Protein AF-A0A9E1QAJ5-F1 (afdb_monomer_lite)

Secondary structure (DSSP, 8-state):
--HHHHHHHHHTT--GGG-EEEESSHHHHHHHHHHT-EEEEE--TT-SS---TT-SEEESSHHHHHHHTT--

pLDDT: mean 93.03, std 8.47, range [49.94, 98.25]

Structure (mmCIF, N/CA/C/O backbone):
data_AF-A0A9E1QAJ5-F1
#
_entry.id   AF-A0A9E1QAJ5-F1
#
loop_
_atom_site.group_PDB
_atom_site.id
_atom_site.type_symbol
_atom_site.label_atom_id
_atom_site.label_alt_id
_atom_site.label_comp_id
_atom_site.label_asym_id
_atom_site.label_entity_id
_atom_site.label_seq_id
_atom_site.pdbx_PDB_ins_code
_atom_site.Cartn_x
_atom_site.Cartn_y
_atom_site.Cartn_z
_atom_site.occupancy
_atom_site.B_iso_or_equiv
_atom_site.auth_seq_id
_atom_site.auth_comp_id
_atom_site.auth_asym_id
_atom_site.auth_atom_id
_atom_site.pdbx_PDB_model_num
ATOM 1 N N . HIS A 1 1 ? -0.924 -14.390 0.369 1.00 85.88 1 HIS A N 1
ATOM 2 C CA . HIS A 1 1 ? -0.390 -14.435 1.741 1.00 85.88 1 HIS A CA 1
ATOM 3 C C . HIS A 1 1 ? -0.677 -13.105 2.428 1.00 85.88 1 HIS A C 1
ATOM 5 O O . HIS A 1 1 ? 0.166 -12.217 2.376 1.00 85.88 1 HIS A O 1
ATOM 11 N N . PRO A 1 2 ? -1.894 -12.926 2.978 1.00 92.62 2 PRO A N 1
ATOM 12 C CA . PRO A 1 2 ? -2.310 -11.702 3.671 1.00 92.62 2 PRO A CA 1
ATOM 13 C C . PRO A 1 2 ? -1.821 -11.611 5.127 1.00 92.62 2 PRO A C 1
ATOM 15 O O . PRO A 1 2 ? -2.003 -10.580 5.774 1.00 92.62 2 PRO A O 1
ATOM 18 N N . GLU A 1 3 ? -1.216 -12.679 5.660 1.00 94.75 3 GLU A N 1
ATOM 19 C CA . GLU A 1 3 ? -1.053 -12.921 7.098 1.00 94.75 3 GLU A CA 1
ATOM 20 C C . GLU A 1 3 ? -0.247 -11.813 7.797 1.00 94.75 3 GLU A C 1
ATOM 22 O O . GLU A 1 3 ? -0.462 -11.521 8.975 1.00 94.75 3 GLU A O 1
ATOM 27 N N . ILE A 1 4 ? 0.672 -11.163 7.073 1.00 95.25 4 ILE A N 1
ATOM 28 C CA . ILE A 1 4 ? 1.470 -10.058 7.611 1.00 95.25 4 ILE A CA 1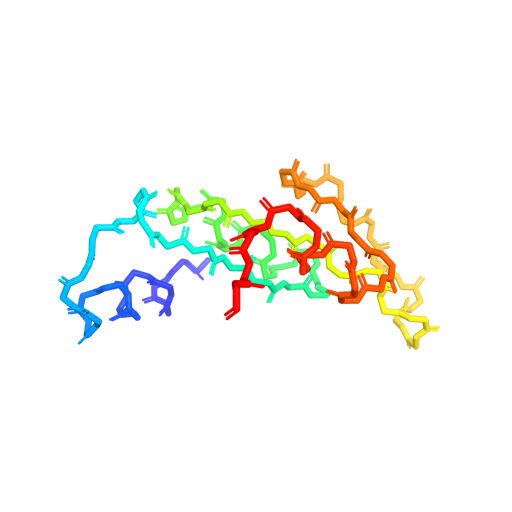
ATOM 29 C C . ILE A 1 4 ? 0.628 -8.801 7.867 1.00 95.25 4 ILE A C 1
ATOM 31 O O . ILE A 1 4 ? 0.815 -8.149 8.895 1.00 95.25 4 ILE A O 1
ATOM 35 N N . PHE A 1 5 ? -0.337 -8.498 6.995 1.00 96.94 5 PHE A N 1
ATOM 36 C CA . PHE A 1 5 ? -1.206 -7.330 7.133 1.00 96.94 5 PHE A CA 1
ATOM 37 C C . PHE A 1 5 ? -2.276 -7.550 8.202 1.00 96.94 5 PHE A C 1
ATOM 39 O O . PHE A 1 5 ? -2.532 -6.664 9.016 1.00 96.94 5 PHE A O 1
ATOM 46 N N . GLU A 1 6 ? -2.839 -8.757 8.275 1.00 96.94 6 GLU A N 1
ATOM 47 C CA . GLU A 1 6 ? -3.778 -9.125 9.340 1.00 96.94 6 GLU A CA 1
ATOM 48 C C . GLU A 1 6 ? -3.116 -9.040 10.717 1.00 96.94 6 GLU A C 1
ATOM 50 O O . GLU A 1 6 ? -3.667 -8.456 11.654 1.00 96.94 6 GLU A O 1
ATOM 55 N N . LYS A 1 7 ? -1.887 -9.558 10.834 1.00 97.50 7 LYS A N 1
ATOM 56 C CA . LYS A 1 7 ? -1.111 -9.467 12.071 1.00 97.50 7 LYS A CA 1
ATOM 57 C C . LYS A 1 7 ? -0.782 -8.018 12.433 1.00 97.50 7 LYS A C 1
ATOM 59 O O . LYS A 1 7 ? -0.827 -7.680 13.614 1.00 97.50 7 LYS A O 1
ATOM 64 N N . ALA A 1 8 ? -0.474 -7.169 11.452 1.00 97.06 8 ALA A N 1
ATOM 65 C CA . ALA A 1 8 ? -0.226 -5.749 11.685 1.00 97.06 8 ALA A CA 1
ATOM 66 C C . ALA A 1 8 ? -1.466 -5.036 12.253 1.00 97.06 8 ALA A C 1
ATOM 68 O O . ALA A 1 8 ? -1.342 -4.334 13.255 1.00 97.06 8 ALA A O 1
ATOM 69 N N . ALA A 1 9 ? -2.655 -5.277 11.690 1.00 97.44 9 ALA A N 1
ATOM 70 C CA . ALA A 1 9 ? -3.909 -4.712 12.198 1.00 97.44 9 ALA A CA 1
ATOM 71 C C . ALA A 1 9 ? -4.194 -5.148 13.649 1.00 97.44 9 ALA A C 1
ATOM 73 O O . ALA A 1 9 ? -4.493 -4.314 14.506 1.00 97.44 9 ALA A O 1
ATOM 74 N N . ILE A 1 10 ? -4.001 -6.441 13.953 1.00 97.62 10 ILE A N 1
ATOM 75 C CA . ILE A 1 10 ? -4.153 -6.989 15.312 1.00 97.62 10 ILE A CA 1
ATOM 76 C C . ILE A 1 10 ? -3.178 -6.320 16.290 1.00 97.62 10 ILE A C 1
ATOM 78 O O . ILE A 1 10 ? -3.591 -5.866 17.355 1.00 97.62 10 ILE A O 1
ATOM 82 N N . LEU A 1 11 ? -1.890 -6.238 15.939 1.00 98.12 11 LEU A N 1
ATOM 83 C CA . LEU A 1 11 ? -0.871 -5.618 16.795 1.00 98.12 11 LEU A CA 1
ATOM 84 C C . LEU A 1 11 ? -1.115 -4.116 16.989 1.00 98.12 11 LEU A C 1
ATOM 86 O O . LEU A 1 11 ? -0.862 -3.591 18.070 1.00 98.12 11 LEU A O 1
ATOM 90 N N . GLY A 1 12 ? -1.649 -3.443 15.969 1.00 96.56 12 GLY A N 1
ATOM 91 C CA . GLY A 1 12 ? -2.071 -2.047 16.037 1.00 96.56 12 GLY A CA 1
ATOM 92 C C . GLY A 1 12 ? -3.364 -1.821 16.823 1.00 96.56 12 GLY A C 1
ATOM 93 O O . GLY A 1 12 ? -3.748 -0.670 17.006 1.00 96.56 12 GLY A O 1
ATOM 94 N N . SER A 1 13 ? -4.035 -2.884 17.289 1.00 97.56 13 SER A N 1
ATOM 95 C CA . SER A 1 13 ? -5.344 -2.811 17.957 1.00 97.56 13 SER A CA 1
ATOM 96 C C . SER A 1 13 ? -6.367 -1.992 17.162 1.00 97.56 13 SER A C 1
ATOM 98 O O . SER A 1 13 ? -7.164 -1.247 17.730 1.00 97.56 13 SER A O 1
ATOM 100 N N . THR A 1 14 ? -6.326 -2.117 15.836 1.00 97.00 14 THR A N 1
ATOM 101 C CA . THR A 1 14 ? -7.181 -1.368 14.917 1.00 97.00 14 THR A CA 1
ATOM 102 C C . THR A 1 14 ? -7.902 -2.320 13.970 1.00 97.00 14 THR A C 1
ATOM 104 O O . THR A 1 14 ? -7.428 -3.421 13.679 1.00 97.00 14 THR A O 1
ATOM 107 N N . SER A 1 15 ? -9.076 -1.9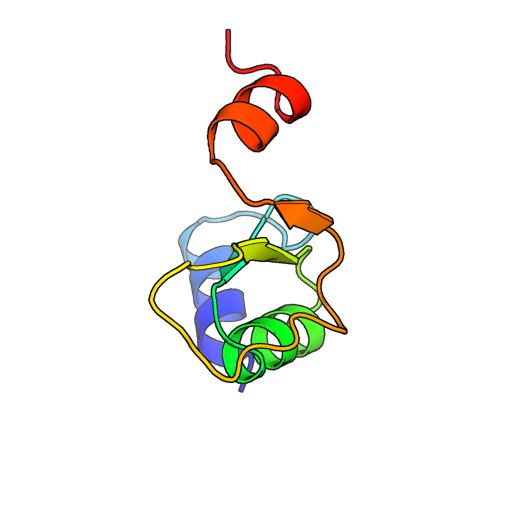10 13.500 1.00 97.06 15 SER A N 1
ATOM 108 C CA . SER A 1 15 ? -9.813 -2.681 12.506 1.00 97.06 15 SER A CA 1
ATOM 109 C C . SER A 1 15 ? -9.209 -2.480 11.113 1.00 97.06 15 SER A C 1
ATOM 111 O O . SER A 1 15 ? -8.546 -1.477 10.836 1.00 97.06 15 SER A O 1
ATOM 113 N N . LYS A 1 16 ? -9.431 -3.442 10.216 1.00 96.44 16 LYS A N 1
ATOM 114 C CA . LYS A 1 16 ? -8.855 -3.436 8.862 1.00 96.44 16 LYS A CA 1
ATOM 115 C C . LYS A 1 16 ? -9.364 -2.268 8.017 1.00 96.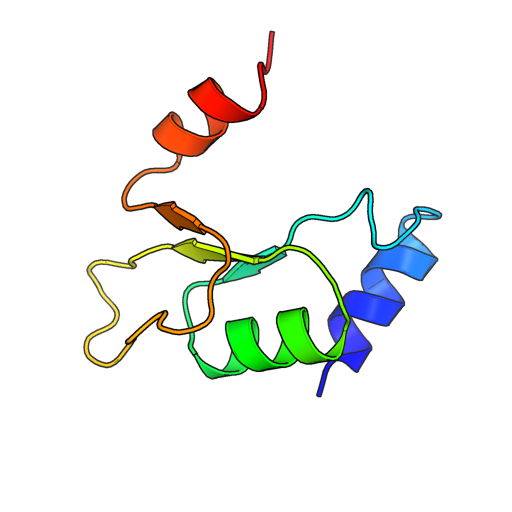44 16 LYS A C 1
ATOM 117 O O . LYS A 1 16 ? -8.624 -1.734 7.202 1.00 96.44 16 LYS A O 1
ATOM 122 N N . GLU A 1 17 ? -10.589 -1.824 8.279 1.00 96.25 17 GLU A N 1
ATOM 123 C CA . GLU A 1 17 ? -11.236 -0.679 7.628 1.00 96.25 17 GLU A CA 1
ATOM 124 C C . GLU A 1 17 ? -10.591 0.658 8.028 1.00 96.25 17 GLU A C 1
ATOM 126 O O . GLU A 1 17 ? -10.744 1.651 7.326 1.00 96.25 17 GLU A O 1
ATOM 131 N N . ASN A 1 18 ? -9.851 0.675 9.143 1.00 95.31 18 ASN A N 1
ATOM 132 C CA . ASN A 1 18 ? -9.050 1.809 9.605 1.00 95.31 18 ASN A CA 1
ATOM 133 C C . ASN A 1 18 ? -7.557 1.645 9.268 1.00 95.31 18 ASN A C 1
ATOM 135 O O . ASN A 1 18 ? -6.720 2.394 9.774 1.00 95.31 18 ASN A O 1
ATOM 139 N N . CYS A 1 19 ? -7.207 0.645 8.456 1.00 96.50 19 CYS A N 1
ATOM 140 C CA . CYS A 1 19 ? -5.854 0.422 7.969 1.00 96.50 19 CYS A CA 1
ATOM 141 C C . CYS A 1 19 ? -5.741 0.835 6.506 1.00 96.50 19 CYS A C 1
ATOM 143 O O . CYS A 1 19 ? -6.676 0.692 5.722 1.00 96.50 19 CYS A O 1
ATOM 145 N N . ILE A 1 20 ? -4.547 1.281 6.136 1.00 96.06 20 ILE A N 1
ATOM 146 C CA . ILE A 1 20 ? -4.157 1.506 4.750 1.00 96.06 20 ILE A CA 1
ATOM 147 C C . ILE A 1 20 ? -2.810 0.817 4.539 1.00 96.06 20 ILE A C 1
ATOM 149 O O . ILE A 1 20 ? -1.913 0.946 5.375 1.00 96.06 20 ILE A O 1
ATOM 153 N N . VAL A 1 21 ? -2.665 0.099 3.426 1.00 97.50 21 VAL A N 1
ATOM 154 C CA . VAL A 1 21 ? -1.387 -0.460 2.966 1.00 97.50 21 VAL A CA 1
ATOM 155 C C . VAL A 1 21 ? -0.836 0.411 1.839 1.00 97.50 21 VAL A C 1
ATOM 157 O O . VAL A 1 21 ? -1.587 0.844 0.971 1.00 97.50 21 VAL A O 1
ATOM 160 N N . ILE A 1 22 ? 0.474 0.659 1.841 1.00 96.88 22 ILE A N 1
ATOM 161 C CA . ILE A 1 22 ? 1.190 1.302 0.732 1.00 96.88 22 ILE A CA 1
ATOM 162 C C . ILE A 1 22 ? 2.185 0.278 0.186 1.00 96.88 22 ILE A C 1
ATOM 164 O O . ILE A 1 22 ? 3.029 -0.200 0.941 1.00 96.88 22 ILE A O 1
ATOM 168 N N . GLU A 1 23 ? 2.074 -0.064 -1.094 1.00 96.56 23 GLU A N 1
ATOM 169 C CA . GLU A 1 23 ? 2.835 -1.142 -1.742 1.00 96.56 23 GLU A CA 1
ATOM 170 C C . GLU A 1 23 ? 3.340 -0.724 -3.122 1.00 96.56 23 GLU A C 1
ATOM 172 O O . GLU A 1 23 ? 2.663 0.012 -3.833 1.00 96.56 23 GLU A O 1
ATOM 177 N N . ASP A 1 24 ? 4.504 -1.227 -3.528 1.00 96.25 24 ASP A N 1
ATOM 178 C CA . ASP A 1 24 ? 5.108 -0.981 -4.848 1.00 96.25 24 ASP A CA 1
ATOM 179 C C . ASP A 1 24 ? 5.265 -2.268 -5.680 1.00 96.25 24 ASP A C 1
ATOM 181 O O . ASP A 1 24 ? 6.022 -2.324 -6.654 1.00 96.25 24 ASP A O 1
ATOM 185 N N . SER A 1 25 ? 4.531 -3.321 -5.299 1.00 95.38 25 SER A N 1
ATOM 186 C CA . SER A 1 25 ? 4.554 -4.624 -5.962 1.00 95.38 25 SER A CA 1
ATOM 187 C C . SER A 1 25 ? 3.157 -5.227 -6.145 1.00 95.38 25 SER A C 1
ATOM 189 O O . SER A 1 25 ? 2.287 -5.130 -5.278 1.00 95.38 25 SER A O 1
ATOM 191 N N . ASP A 1 26 ? 2.951 -5.942 -7.254 1.00 95.56 26 ASP A N 1
ATOM 192 C CA . ASP A 1 26 ? 1.675 -6.617 -7.540 1.00 95.56 26 ASP A CA 1
ATOM 193 C C . ASP A 1 26 ? 1.362 -7.733 -6.527 1.00 95.56 26 ASP A C 1
ATOM 195 O O . ASP A 1 26 ? 0.202 -7.969 -6.182 1.00 95.56 26 ASP A O 1
ATOM 199 N N . ASN A 1 27 ? 2.398 -8.400 -6.006 1.00 95.69 27 ASN A N 1
ATOM 200 C CA . ASN A 1 27 ? 2.253 -9.421 -4.967 1.00 95.69 27 ASN A CA 1
ATOM 201 C C . ASN A 1 27 ? 1.806 -8.814 -3.633 1.00 95.69 27 ASN A C 1
ATOM 203 O O . ASN A 1 27 ? 0.932 -9.382 -2.974 1.00 95.69 27 ASN A O 1
ATOM 207 N N . GLY A 1 28 ? 2.374 -7.666 -3.255 1.00 96.50 28 GLY A N 1
ATOM 208 C CA . GLY A 1 28 ? 1.970 -6.914 -2.072 1.00 96.50 28 GLY A CA 1
ATOM 209 C C . GLY A 1 28 ? 0.534 -6.411 -2.184 1.00 96.50 28 GLY A C 1
ATOM 210 O O . GLY A 1 28 ? -0.280 -6.664 -1.296 1.00 96.50 28 GLY A O 1
ATOM 211 N N . ILE A 1 29 ? 0.172 -5.833 -3.334 1.00 97.62 29 ILE A N 1
ATOM 212 C CA . ILE A 1 29 ? -1.209 -5.429 -3.642 1.00 97.62 29 ILE A CA 1
ATOM 213 C C . ILE A 1 29 ? -2.170 -6.611 -3.539 1.00 97.62 29 ILE A C 1
ATOM 215 O O . ILE A 1 29 ? -3.240 -6.495 -2.940 1.00 97.62 29 ILE A O 1
ATOM 219 N N . LYS A 1 30 ? -1.811 -7.772 -4.097 1.00 97.38 30 LYS A N 1
ATOM 220 C CA . LYS A 1 30 ? -2.644 -8.971 -3.979 1.00 97.38 30 LYS A CA 1
ATOM 221 C C . LYS A 1 30 ? -2.811 -9.384 -2.514 1.00 97.38 30 LYS A C 1
ATOM 223 O O . LYS A 1 30 ? -3.916 -9.711 -2.099 1.00 97.38 30 LYS A O 1
ATOM 228 N N . ALA A 1 31 ? -1.736 -9.374 -1.732 1.00 97.81 31 ALA A N 1
ATOM 229 C CA . ALA A 1 31 ? -1.781 -9.745 -0.324 1.00 97.81 31 ALA A CA 1
ATOM 230 C C . ALA A 1 31 ? -2.628 -8.772 0.520 1.00 97.81 31 ALA A C 1
ATOM 232 O O . ALA A 1 31 ? -3.366 -9.230 1.390 1.00 97.81 31 ALA A O 1
ATOM 233 N N . ALA A 1 32 ? -2.584 -7.467 0.245 1.00 98.25 32 ALA A N 1
ATOM 234 C CA . ALA A 1 32 ? -3.422 -6.473 0.919 1.00 98.25 32 ALA A CA 1
ATOM 235 C C . ALA A 1 32 ? -4.911 -6.635 0.563 1.00 98.25 32 ALA A C 1
ATOM 237 O O . ALA A 1 32 ? -5.766 -6.645 1.451 1.00 98.25 32 ALA A O 1
ATOM 238 N N . ASN A 1 33 ? -5.207 -6.882 -0.717 1.00 98.00 33 ASN A N 1
ATOM 239 C CA . ASN A 1 33 ? -6.553 -7.214 -1.185 1.00 98.00 33 ASN A CA 1
ATOM 240 C C . ASN A 1 33 ? -7.089 -8.502 -0.544 1.00 98.00 33 ASN A C 1
ATOM 242 O O . ASN A 1 33 ? -8.218 -8.523 -0.062 1.00 98.00 33 ASN A O 1
ATOM 246 N N . ASP A 1 34 ? -6.276 -9.564 -0.486 1.00 97.94 34 ASP A N 1
ATOM 247 C CA . ASP A 1 34 ? -6.635 -10.822 0.184 1.00 97.94 34 ASP A CA 1
ATOM 248 C C . ASP A 1 34 ? -6.915 -10.593 1.688 1.00 97.94 34 ASP A C 1
ATOM 250 O O . ASP A 1 34 ? -7.751 -11.284 2.268 1.00 97.94 34 ASP A O 1
ATOM 254 N N . ALA A 1 35 ? -6.245 -9.615 2.318 1.00 97.50 35 ALA A N 1
ATOM 255 C CA . ALA A 1 35 ? -6.496 -9.212 3.704 1.00 97.50 35 ALA A CA 1
ATOM 256 C C . ALA A 1 35 ? -7.774 -8.361 3.858 1.00 97.50 35 ALA A C 1
ATOM 258 O O . ALA A 1 35 ? -8.269 -8.188 4.977 1.00 97.50 35 ALA A O 1
ATOM 259 N N . GLY A 1 36 ? -8.325 -7.836 2.761 1.00 97.50 36 GLY A N 1
ATOM 260 C CA . GLY A 1 36 ? -9.449 -6.901 2.761 1.00 97.50 36 GLY A CA 1
ATOM 261 C C . GLY A 1 36 ? -9.084 -5.534 3.341 1.00 97.50 36 GLY A C 1
ATOM 262 O O . GLY A 1 36 ? -9.886 -4.957 4.071 1.00 97.50 36 GLY A O 1
ATOM 263 N N . ILE A 1 37 ? -7.863 -5.056 3.086 1.00 98.25 37 ILE A N 1
ATOM 264 C CA . ILE A 1 37 ? -7.382 -3.738 3.520 1.00 98.25 37 ILE A CA 1
ATOM 265 C C . ILE A 1 37 ? -7.191 -2.857 2.286 1.00 98.25 37 ILE A C 1
ATOM 267 O O . ILE A 1 37 ? -6.630 -3.314 1.292 1.00 98.25 37 ILE A O 1
ATOM 271 N N . PHE A 1 38 ? -7.625 -1.597 2.380 1.00 97.44 38 PHE A N 1
ATOM 272 C CA . PHE A 1 38 ? -7.447 -0.604 1.321 1.00 97.44 38 PHE A CA 1
ATOM 273 C C . PHE A 1 38 ? -5.962 -0.450 0.979 1.00 97.44 38 PHE A C 1
ATOM 275 O O . PHE A 1 38 ? -5.136 -0.214 1.871 1.00 97.44 38 PHE A O 1
ATOM 282 N N . VAL A 1 39 ? -5.619 -0.568 -0.302 1.00 98.12 39 VAL A N 1
ATOM 283 C CA . VAL A 1 39 ? -4.229 -0.562 -0.758 1.00 98.12 39 VAL A CA 1
ATOM 284 C C . VAL A 1 39 ? -3.950 0.537 -1.773 1.00 98.12 39 VAL A C 1
ATOM 286 O O . VAL A 1 39 ? -4.587 0.664 -2.818 1.00 98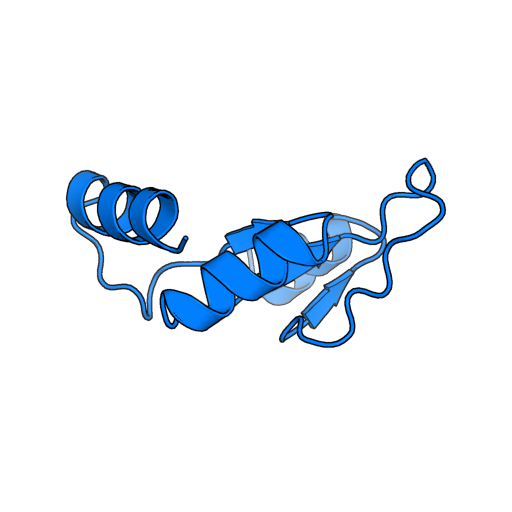.12 39 VAL A O 1
ATOM 289 N N . ILE A 1 40 ? -2.922 1.314 -1.458 1.00 97.88 40 ILE A N 1
ATOM 290 C CA . ILE A 1 40 ? -2.347 2.330 -2.321 1.00 97.88 40 ILE A CA 1
ATOM 291 C C . ILE A 1 40 ? -1.136 1.719 -3.026 1.00 97.88 40 ILE A C 1
ATOM 293 O O . ILE A 1 40 ? -0.155 1.348 -2.383 1.00 97.88 40 ILE A O 1
ATOM 297 N N . GLY A 1 41 ? -1.190 1.655 -4.351 1.00 97.44 41 GLY A N 1
ATOM 298 C CA . GLY A 1 41 ? -0.049 1.340 -5.197 1.00 97.44 41 GLY A CA 1
ATOM 299 C C . GLY A 1 41 ? 0.848 2.565 -5.365 1.00 97.44 41 GLY A C 1
ATOM 300 O O . GLY A 1 41 ? 0.417 3.578 -5.910 1.00 97.44 41 GLY A O 1
ATOM 301 N N . TYR A 1 42 ? 2.100 2.489 -4.93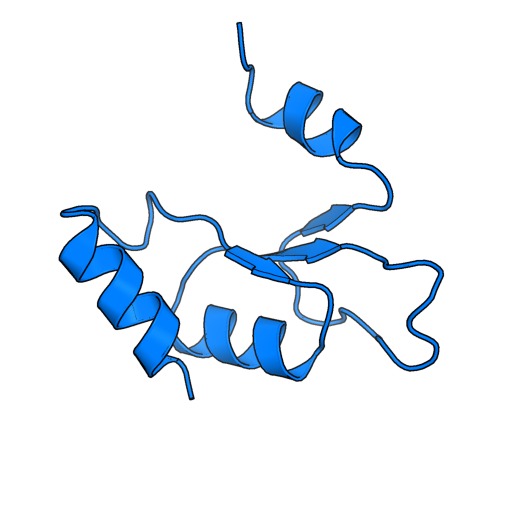2 1.00 97.06 42 TYR A N 1
ATOM 302 C CA . TYR A 1 42 ? 3.116 3.490 -5.235 1.00 97.06 42 TYR A CA 1
ATOM 303 C C . TYR A 1 42 ? 3.851 3.108 -6.519 1.00 97.06 42 TYR A C 1
ATOM 305 O O . TYR A 1 42 ? 4.516 2.076 -6.584 1.00 97.06 42 TYR A O 1
ATOM 313 N N . LYS A 1 43 ? 3.761 3.964 -7.538 1.00 95.12 43 LYS A N 1
ATOM 314 C CA . LYS A 1 43 ? 4.446 3.775 -8.817 1.00 95.12 43 LYS A CA 1
ATOM 315 C C . LYS A 1 43 ? 5.930 4.095 -8.681 1.00 95.12 43 LYS A C 1
ATOM 317 O O . LYS A 1 43 ? 6.389 5.193 -8.984 1.00 95.12 43 LYS A O 1
ATOM 322 N N . ASN A 1 44 ? 6.691 3.107 -8.229 1.00 92.12 44 ASN A N 1
ATOM 323 C CA . ASN A 1 44 ? 8.115 3.252 -7.961 1.00 92.12 44 ASN A CA 1
ATOM 324 C C . ASN A 1 44 ? 8.925 3.422 -9.267 1.00 92.12 44 ASN A C 1
ATOM 326 O O . ASN A 1 44 ? 9.040 2.467 -10.026 1.00 92.12 44 ASN A O 1
ATOM 330 N N . PRO A 1 45 ? 9.577 4.560 -9.551 1.00 88.25 45 PRO A N 1
ATOM 331 C CA . PRO A 1 45 ? 10.291 4.757 -10.820 1.00 88.25 45 PRO A CA 1
ATOM 332 C C . PRO A 1 45 ? 11.440 3.759 -11.070 1.00 88.25 45 PRO A C 1
ATOM 334 O O . PRO A 1 45 ? 11.933 3.664 -12.192 1.00 88.25 45 PRO A O 1
ATOM 337 N N . PHE A 1 46 ? 11.866 3.009 -10.049 1.00 89.88 46 PHE A N 1
ATOM 338 C CA . PHE A 1 46 ? 12.921 1.997 -10.136 1.00 89.88 46 PHE A CA 1
ATOM 339 C C . PHE A 1 46 ? 12.408 0.564 -10.326 1.00 89.88 46 PHE A C 1
ATOM 341 O O . PHE A 1 46 ? 13.218 -0.349 -10.483 1.00 89.88 46 PHE A O 1
ATOM 348 N N . SER A 1 47 ? 11.091 0.346 -10.317 1.00 86.94 47 SER A N 1
ATOM 349 C CA . SER A 1 47 ? 10.492 -0.976 -10.503 1.00 86.94 47 SER A CA 1
ATOM 350 C C . SER A 1 47 ? 9.893 -1.073 -11.910 1.00 86.94 47 SER A C 1
ATOM 352 O O . SER A 1 47 ? 8.974 -0.332 -12.261 1.00 86.94 47 SER A O 1
ATOM 354 N N . ALA A 1 48 ? 10.472 -1.941 -12.745 1.00 78.31 48 ALA A N 1
ATOM 355 C CA . ALA A 1 48 ? 10.197 -1.990 -14.184 1.00 78.31 48 ALA A CA 1
ATOM 356 C C . ALA A 1 48 ? 8.903 -2.741 -14.554 1.00 78.31 48 ALA A C 1
ATOM 358 O O . ALA A 1 48 ? 8.296 -2.423 -15.572 1.00 78.31 48 ALA A O 1
ATOM 359 N N . ASP A 1 49 ? 8.466 -3.691 -13.720 1.00 86.62 49 ASP A N 1
ATOM 360 C CA . ASP A 1 49 ? 7.432 -4.680 -14.080 1.00 86.62 49 ASP A CA 1
ATOM 361 C C . ASP A 1 49 ? 6.158 -4.597 -13.222 1.00 86.62 49 ASP A C 1
ATOM 363 O O . ASP A 1 49 ? 5.320 -5.497 -13.230 1.00 86.62 49 ASP A O 1
ATOM 367 N N . GLN A 1 50 ? 5.997 -3.524 -12.458 1.00 89.06 50 GLN A N 1
ATOM 368 C CA . GLN A 1 50 ? 4.797 -3.281 -11.653 1.00 89.06 50 GLN A CA 1
ATOM 369 C C . GLN A 1 50 ? 3.632 -2.836 -12.540 1.00 89.06 50 GLN A C 1
ATOM 371 O O . GLN A 1 50 ? 3.721 -1.851 -13.277 1.00 89.06 50 GLN A O 1
ATOM 376 N N . THR A 1 51 ? 2.508 -3.541 -12.434 1.00 94.19 51 THR A N 1
ATOM 377 C CA . THR A 1 51 ? 1.267 -3.136 -13.106 1.00 94.19 51 THR A CA 1
ATOM 378 C C . THR A 1 51 ? 0.377 -2.295 -12.202 1.00 94.19 51 THR A C 1
ATOM 380 O O . THR A 1 51 ? -0.355 -1.436 -12.690 1.00 94.19 51 THR A O 1
ATOM 383 N N . LEU A 1 52 ? 0.420 -2.558 -10.892 1.00 96.06 52 LEU A N 1
ATOM 384 C CA . LEU A 1 52 ? -0.415 -1.964 -9.848 1.00 96.06 52 LEU A CA 1
ATOM 385 C C . LEU A 1 52 ? -1.924 -2.107 -10.108 1.00 96.06 52 LEU A C 1
ATOM 387 O O . LEU A 1 52 ? -2.739 -1.412 -9.508 1.00 96.06 52 LEU A O 1
ATOM 391 N N . LYS A 1 53 ? -2.312 -3.029 -11.000 1.00 93.69 53 LYS A N 1
ATOM 392 C CA . LYS A 1 53 ? -3.647 -3.108 -11.617 1.00 93.69 53 LYS A CA 1
ATOM 393 C C . LYS A 1 53 ? -4.801 -3.234 -10.615 1.00 93.69 53 LYS A C 1
ATOM 395 O O . LYS A 1 53 ? -5.922 -2.855 -10.936 1.00 93.69 53 LYS A O 1
ATOM 400 N N . ASN A 1 54 ? -4.532 -3.799 -9.441 1.00 96.94 54 ASN A N 1
ATOM 401 C CA . ASN A 1 54 ? -5.538 -4.076 -8.417 1.00 96.94 54 ASN A CA 1
ATOM 402 C C . ASN A 1 54 ? -5.375 -3.185 -7.175 1.00 96.94 54 ASN A C 1
ATOM 404 O O . ASN A 1 54 ? -5.876 -3.543 -6.114 1.00 96.94 54 ASN A O 1
ATOM 408 N N . ALA A 1 55 ? -4.625 -2.085 -7.270 1.00 98.06 55 ALA A N 1
ATOM 409 C CA . ALA A 1 55 ? -4.611 -1.088 -6.210 1.00 98.06 55 ALA A CA 1
ATOM 410 C C . ALA A 1 55 ? -5.926 -0.293 -6.204 1.00 98.06 55 ALA A C 1
ATOM 412 O O . ALA A 1 55 ? -6.471 0.003 -7.268 1.00 98.06 55 ALA A O 1
ATOM 413 N N . ASP A 1 56 ? -6.403 0.095 -5.021 1.00 98.06 56 ASP A N 1
ATOM 414 C CA . ASP A 1 56 ? -7.577 0.966 -4.885 1.00 98.06 56 ASP A CA 1
ATOM 415 C C . ASP A 1 56 ? -7.257 2.413 -5.293 1.00 98.06 56 ASP A C 1
ATOM 417 O O . ASP A 1 56 ? -8.111 3.145 -5.797 1.00 98.06 56 ASP A O 1
ATOM 421 N N . LEU A 1 57 ? -6.003 2.823 -5.090 1.00 96.56 57 LEU A N 1
ATOM 422 C CA . LEU A 1 57 ? -5.457 4.111 -5.501 1.00 96.56 57 LEU A CA 1
ATOM 423 C C . LEU A 1 57 ? -4.021 3.919 -5.987 1.00 96.56 57 LEU A C 1
ATOM 425 O O . LEU A 1 57 ? -3.259 3.192 -5.361 1.00 96.56 57 LEU A O 1
ATOM 429 N N . ILE A 1 58 ? -3.629 4.608 -7.057 1.00 96.31 58 ILE A N 1
ATOM 430 C CA . ILE A 1 58 ? -2.229 4.676 -7.488 1.00 96.31 58 ILE A CA 1
ATOM 431 C C . ILE A 1 58 ? -1.725 6.097 -7.271 1.00 96.31 58 ILE A C 1
ATOM 433 O O . ILE A 1 58 ? -2.401 7.050 -7.653 1.00 96.31 58 ILE A O 1
ATOM 437 N N . ILE A 1 59 ? -0.542 6.216 -6.679 1.00 96.19 59 ILE A N 1
ATOM 438 C CA . ILE A 1 59 ? 0.176 7.480 -6.516 1.00 96.19 59 ILE A CA 1
ATOM 439 C C . ILE A 1 59 ? 1.555 7.382 -7.163 1.00 96.19 59 ILE A C 1
ATOM 441 O O . ILE A 1 59 ? 2.164 6.310 -7.205 1.00 96.19 59 ILE A O 1
ATOM 445 N N . GLU A 1 60 ? 2.070 8.513 -7.623 1.00 95.00 60 GLU A N 1
ATOM 446 C CA . GLU A 1 60 ? 3.447 8.639 -8.108 1.00 95.00 60 GLU A CA 1
ATOM 447 C C . GLU A 1 60 ? 4.308 9.439 -7.119 1.00 95.00 60 GLU A C 1
ATOM 449 O O . GLU A 1 60 ? 5.531 9.314 -7.121 1.00 95.00 60 GLU A O 1
ATOM 454 N N . ASP A 1 61 ? 3.676 10.217 -6.231 1.00 93.94 61 ASP A N 1
ATOM 455 C CA . ASP A 1 61 ? 4.349 11.006 -5.203 1.00 93.94 61 ASP A CA 1
ATOM 456 C C . ASP A 1 61 ? 3.568 11.018 -3.874 1.00 93.94 61 ASP A C 1
ATOM 458 O O . ASP A 1 61 ? 2.348 11.175 -3.821 1.00 93.94 61 ASP A O 1
ATOM 462 N N . PHE A 1 62 ? 4.275 10.909 -2.745 1.00 92.62 62 PHE A N 1
ATOM 463 C CA . PHE A 1 62 ? 3.650 10.880 -1.415 1.00 92.62 62 PHE A CA 1
ATOM 464 C C . PHE A 1 62 ? 2.936 12.189 -1.026 1.00 92.62 62 PHE A C 1
ATOM 466 O O . PHE A 1 62 ? 2.124 12.199 -0.095 1.00 92.62 62 PHE A O 1
ATOM 473 N N . SER A 1 63 ? 3.194 13.308 -1.710 1.00 92.88 63 SER A N 1
ATOM 474 C CA . SER A 1 63 ? 2.429 14.548 -1.526 1.00 92.88 63 SER A CA 1
ATOM 475 C C . SER A 1 63 ? 0.960 14.400 -1.926 1.00 92.88 63 SER A C 1
ATOM 477 O O . SER A 1 63 ? 0.119 15.126 -1.391 1.00 92.88 63 SER A O 1
ATOM 479 N N . GLU A 1 64 ? 0.625 13.447 -2.798 1.00 93.38 64 GLU A N 1
ATOM 480 C CA . GLU A 1 64 ? -0.759 13.105 -3.133 1.00 93.38 64 GLU A CA 1
ATOM 481 C C . GLU A 1 64 ? -1.498 12.568 -1.900 1.00 93.38 64 GLU A C 1
ATOM 483 O O . GLU A 1 64 ? -2.610 13.010 -1.606 1.00 93.38 64 GLU A O 1
ATOM 488 N N . LEU A 1 65 ? -0.837 11.729 -1.090 1.00 89.81 65 LEU A N 1
ATOM 489 C CA . LEU A 1 65 ? -1.403 11.243 0.174 1.00 89.81 65 LEU A CA 1
ATOM 490 C C . LEU A 1 65 ? -1.596 12.353 1.192 1.00 89.81 65 LEU A C 1
ATOM 492 O O . LEU A 1 65 ? -2.616 12.382 1.875 1.00 89.81 65 LEU A O 1
ATOM 496 N N . LYS A 1 66 ? -0.652 13.297 1.277 1.00 86.50 66 LYS A N 1
ATOM 497 C CA . LYS A 1 66 ? -0.787 14.436 2.196 1.00 86.50 66 LYS A CA 1
ATOM 498 C C . LYS A 1 66 ? -2.036 15.264 1.909 1.00 86.50 66 LYS A C 1
ATOM 500 O O . LYS A 1 66 ? -2.691 15.711 2.846 1.00 86.50 66 LYS A O 1
ATOM 505 N N . LYS A 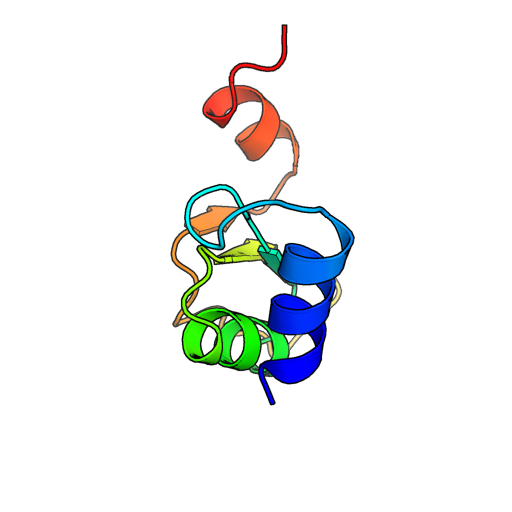1 67 ? -2.376 15.442 0.629 1.00 84.81 67 LYS A N 1
ATOM 506 C CA . LYS A 1 67 ? -3.589 16.155 0.206 1.00 84.81 67 LYS A CA 1
ATOM 507 C C . LYS A 1 67 ? -4.858 15.372 0.544 1.00 84.81 67 LYS A C 1
ATOM 509 O O . LYS A 1 67 ? -5.833 15.981 0.964 1.00 84.81 67 LYS A O 1
ATOM 514 N N . LEU A 1 68 ? -4.838 14.049 0.368 1.00 82.12 68 LEU A N 1
ATOM 515 C CA . LEU A 1 68 ? -6.003 13.179 0.567 1.00 82.12 68 LEU A CA 1
ATOM 516 C C . LEU A 1 68 ? -6.324 12.907 2.039 1.00 82.12 68 LEU A C 1
ATOM 518 O O . LEU A 1 68 ? -7.491 12.818 2.403 1.00 82.12 68 LEU A O 1
ATOM 522 N N . LEU A 1 69 ? -5.305 12.771 2.886 1.00 79.75 69 LEU A N 1
ATOM 523 C CA . LEU A 1 69 ? -5.473 12.368 4.285 1.00 79.75 69 LEU A CA 1
ATOM 524 C C . LEU A 1 69 ? -5.578 13.548 5.259 1.00 79.75 69 LEU A C 1
ATOM 526 O O . LEU A 1 69 ? -5.642 13.325 6.463 1.00 79.75 69 LEU A O 1
ATOM 530 N N . HIS A 1 70 ? -5.628 14.788 4.756 1.00 67.69 70 HIS A N 1
ATOM 531 C CA . HIS A 1 70 ? -5.787 16.003 5.565 1.00 67.69 70 HIS A CA 1
ATOM 532 C C . HIS A 1 70 ? -4.878 16.016 6.809 1.00 67.69 70 HIS A C 1
ATOM 534 O O . HIS A 1 70 ? -5.328 16.306 7.917 1.00 67.69 70 HIS A O 1
ATOM 540 N N . PHE A 1 71 ? -3.593 15.688 6.639 1.00 60.09 71 PHE A N 1
ATOM 541 C CA . PHE A 1 71 ? -2.628 15.841 7.725 1.00 60.09 71 PHE A CA 1
ATOM 542 C C . PHE A 1 71 ? -2.436 17.337 7.995 1.00 60.09 71 PHE A C 1
ATOM 544 O O . PHE A 1 71 ? -1.845 18.046 7.178 1.00 60.09 71 PHE A O 1
ATOM 551 N N . SER A 1 72 ? -3.001 17.809 9.105 1.00 49.94 72 SER A N 1
ATOM 552 C CA . SER A 1 72 ? -2.787 19.148 9.664 1.00 49.94 72 SER A CA 1
ATOM 553 C C . SER A 1 72 ? -1.422 19.271 10.325 1.00 49.94 72 SER A C 1
ATOM 555 O O . SER A 1 72 ? -1.061 18.316 11.051 1.00 49.94 72 SER A O 1
#

Radius of gyration: 12.45 Å; chains: 1; bounding box: 24×34×32 Å

Foldseek 3Di:
DLVVVVVVCVVVVHDLAPDEAEDQAPVSLVSNVVVVHQYEHAPDPPDDPHPCVNHPHYDPDCVVVCVVVVDD

Sequence (72 aa):
HPEIFEKAAILGSTSKENCIVIEDSDNGIKAANDAGIFVIGYKNPFSADQTLKNADLIIEDFSELKKLLHFS